Protein AF-F3LC02-F1 (afdb_monomer)

Solvent-accessible surface 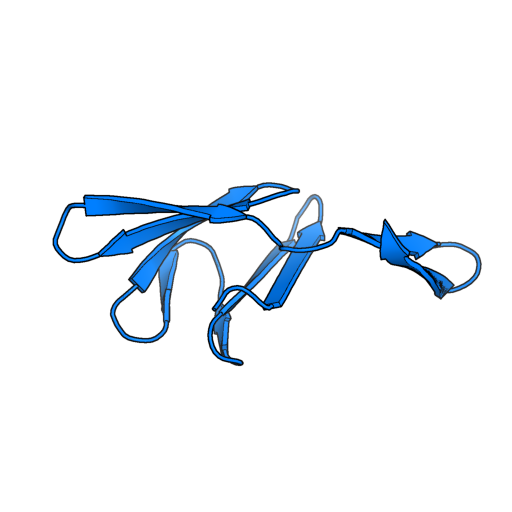area (backbone atoms only — not comparable to full-atom values): 4212 Å² total; per-residue (Å²): 100,65,74,49,70,50,77,49,98,90,51,57,41,35,28,40,76,86,41,81,40,39,68,79,36,71,53,95,78,31,34,27,69,41,81,52,91,63,33,38,35,31,36,44,96,93,40,81,44,80,49,58,51,91,56,51,78,46,69,41,87,88,79,65,49,77,47,80,92

Structure (mmCIF, N/CA/C/O backbone):
data_AF-F3LC02-F1
#
_entry.id   AF-F3LC02-F1
#
loop_
_atom_site.group_PDB
_atom_site.id
_atom_site.type_symbol
_atom_site.label_atom_id
_atom_site.label_alt_id
_atom_site.label_comp_id
_atom_site.label_asym_id
_atom_site.label_entity_id
_atom_site.label_seq_id
_atom_site.pdbx_PDB_ins_code
_atom_site.Cartn_x
_atom_site.Cartn_y
_atom_site.Cartn_z
_atom_site.occupancy
_atom_site.B_iso_or_equiv
_atom_site.auth_seq_id
_atom_site.auth_comp_id
_atom_site.auth_asym_id
_atom_site.auth_atom_id
_atom_site.pdbx_PDB_model_num
ATOM 1 N N . MET A 1 1 ? -9.121 -3.210 0.390 1.00 76.56 1 MET A N 1
ATOM 2 C CA . MET A 1 1 ? -8.382 -4.233 -0.374 1.00 76.56 1 MET A CA 1
ATOM 3 C C . MET A 1 1 ? -7.123 -3.600 -0.944 1.00 76.56 1 MET A C 1
ATOM 5 O O . MET A 1 1 ? -7.231 -2.558 -1.577 1.00 76.56 1 MET A O 1
ATOM 9 N N . LEU A 1 2 ? -5.946 -4.177 -0.683 1.00 82.56 2 LEU A N 1
ATOM 10 C CA . LEU A 1 2 ? -4.695 -3.768 -1.331 1.00 82.56 2 LEU A CA 1
ATOM 11 C C . LEU A 1 2 ? -4.591 -4.502 -2.669 1.00 82.56 2 LEU A C 1
ATOM 13 O O . LEU A 1 2 ? -4.618 -5.729 -2.679 1.00 82.56 2 LEU A O 1
ATOM 17 N N . GLN A 1 3 ? -4.489 -3.764 -3.770 1.00 86.75 3 GLN A N 1
ATOM 18 C CA . GLN A 1 3 ? -4.441 -4.346 -5.114 1.00 86.75 3 GLN A CA 1
ATOM 19 C C . GLN A 1 3 ? -3.018 -4.443 -5.657 1.00 86.75 3 GLN A C 1
ATOM 21 O O . GLN A 1 3 ? -2.659 -5.441 -6.274 1.00 86.75 3 GLN A O 1
ATOM 26 N N . SER A 1 4 ? -2.191 -3.419 -5.444 1.00 85.50 4 SER A N 1
ATOM 27 C CA . SER A 1 4 ? -0.832 -3.383 -5.997 1.00 85.50 4 SER A CA 1
ATOM 28 C C . SER A 1 4 ? 0.090 -2.488 -5.175 1.00 85.50 4 SER A C 1
ATOM 30 O O . SER A 1 4 ? -0.363 -1.555 -4.510 1.00 85.50 4 SER A O 1
ATOM 32 N N . ILE A 1 5 ? 1.395 -2.754 -5.252 1.00 88.19 5 ILE A N 1
ATOM 33 C CA . ILE A 1 5 ? 2.451 -1.881 -4.732 1.00 88.19 5 ILE A CA 1
ATOM 34 C C . ILE A 1 5 ? 3.449 -1.624 -5.856 1.00 88.19 5 ILE A C 1
ATOM 36 O O . ILE A 1 5 ? 4.010 -2.562 -6.418 1.00 88.19 5 ILE A O 1
ATOM 40 N N . PHE A 1 6 ? 3.728 -0.355 -6.127 1.00 87.06 6 PHE A N 1
ATOM 41 C CA . PHE A 1 6 ? 4.829 0.060 -6.985 1.00 87.06 6 PHE A CA 1
ATOM 42 C C . PHE A 1 6 ? 5.984 0.510 -6.093 1.00 87.06 6 PHE A C 1
ATOM 44 O O . PHE A 1 6 ? 5.914 1.545 -5.427 1.00 87.06 6 PHE A O 1
ATOM 51 N N . TYR A 1 7 ? 7.045 -0.296 -6.050 1.00 84.12 7 TYR A N 1
ATOM 52 C CA . TYR A 1 7 ? 8.186 -0.071 -5.165 1.00 84.12 7 TYR A CA 1
ATOM 53 C C . TYR A 1 7 ? 9.426 0.359 -5.959 1.00 84.12 7 TYR A C 1
ATOM 55 O O . TYR A 1 7 ? 10.197 -0.470 -6.441 1.00 84.12 7 TYR A O 1
ATOM 63 N N . GLY A 1 8 ? 9.624 1.670 -6.099 1.00 80.00 8 GLY A N 1
ATOM 64 C CA . GLY A 1 8 ? 10.838 2.268 -6.652 1.00 80.00 8 GLY A CA 1
ATOM 65 C C . GLY A 1 8 ? 11.773 2.808 -5.566 1.00 80.00 8 GLY A C 1
ATOM 66 O O . GLY A 1 8 ? 11.360 3.082 -4.441 1.00 80.00 8 GLY A O 1
ATOM 67 N N . VAL A 1 9 ? 13.048 3.013 -5.918 1.00 74.06 9 VAL A N 1
ATOM 68 C CA . VAL A 1 9 ? 14.065 3.581 -5.006 1.00 74.06 9 VAL A CA 1
ATOM 69 C C . VAL A 1 9 ? 13.701 5.008 -4.577 1.00 74.06 9 VAL A C 1
ATOM 71 O O . VAL A 1 9 ? 13.904 5.370 -3.424 1.00 74.06 9 VAL A O 1
ATOM 74 N N . LYS A 1 10 ? 13.139 5.805 -5.497 1.00 79.12 10 LYS A N 1
ATOM 75 C CA . LYS A 1 10 ? 12.752 7.206 -5.252 1.00 79.12 10 LYS A CA 1
ATOM 76 C C . LYS A 1 10 ? 11.247 7.412 -5.068 1.00 79.12 10 LYS A C 1
ATOM 78 O O . LYS A 1 10 ? 10.856 8.343 -4.381 1.00 79.12 10 LYS A O 1
ATOM 83 N N . ASN A 1 11 ? 10.420 6.544 -5.652 1.00 84.12 11 ASN A N 1
ATOM 84 C CA . ASN A 1 11 ? 8.964 6.674 -5.643 1.00 84.12 11 ASN A CA 1
ATOM 85 C C . ASN A 1 11 ? 8.327 5.368 -5.177 1.00 84.12 11 ASN A C 1
ATOM 87 O O . ASN A 1 11 ? 8.577 4.316 -5.766 1.00 84.12 11 ASN A O 1
ATOM 91 N N . LYS A 1 12 ? 7.487 5.451 -4.145 1.00 89.25 12 LYS A N 1
ATOM 92 C CA . LYS A 1 12 ? 6.6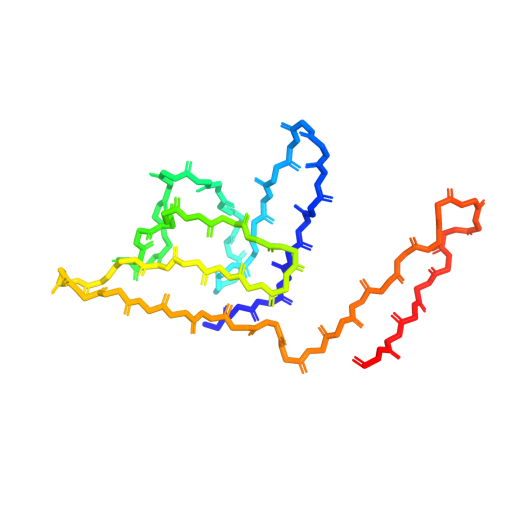83 4.334 -3.651 1.00 89.25 12 LYS A CA 1
ATOM 93 C C . LYS A 1 12 ? 5.217 4.732 -3.677 1.00 89.25 12 LYS A C 1
ATOM 95 O O . LYS A 1 12 ? 4.859 5.769 -3.122 1.00 89.25 12 LYS A O 1
ATOM 100 N N . THR A 1 13 ? 4.387 3.910 -4.301 1.00 92.44 13 THR A N 1
ATOM 101 C CA . THR A 1 13 ? 2.932 4.091 -4.333 1.00 92.44 13 THR A CA 1
ATOM 102 C C . THR A 1 13 ? 2.235 2.757 -4.107 1.00 92.44 13 THR A C 1
ATOM 104 O O . THR 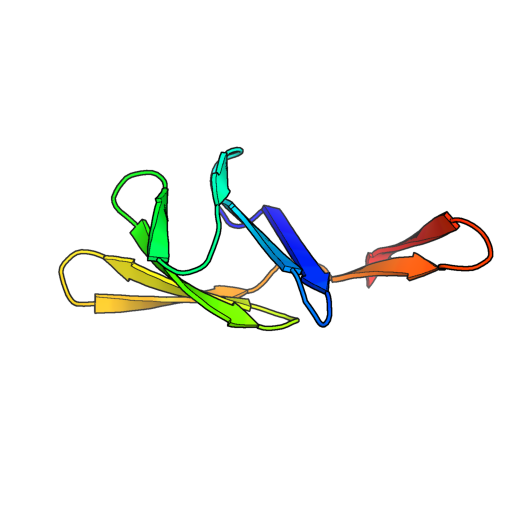A 1 13 ? 2.770 1.691 -4.416 1.00 92.44 13 THR A O 1
ATOM 107 N N .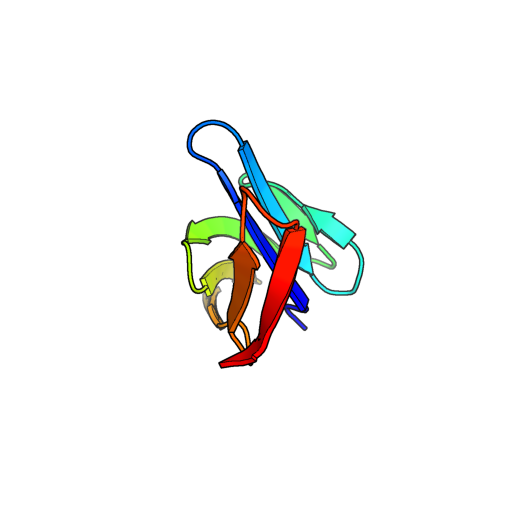 ALA A 1 14 ? 1.035 2.809 -3.544 1.00 90.44 14 ALA A N 1
ATOM 108 C CA . ALA A 1 14 ? 0.175 1.650 -3.360 1.00 90.44 14 ALA A CA 1
ATOM 109 C C . ALA A 1 14 ? -1.207 1.930 -3.950 1.00 90.44 14 ALA A C 1
ATOM 111 O O . ALA A 1 14 ? -1.657 3.073 -3.965 1.00 90.44 14 ALA A O 1
ATOM 112 N N . VAL A 1 15 ? -1.874 0.883 -4.428 1.00 90.44 15 VAL A N 1
ATOM 113 C CA . VAL A 1 15 ? -3.262 0.953 -4.893 1.00 90.44 15 VAL A CA 1
ATOM 114 C C . VAL A 1 15 ? -4.146 0.285 -3.851 1.00 90.44 15 VAL A C 1
ATOM 116 O O . VAL A 1 15 ? -4.053 -0.928 -3.646 1.00 90.44 15 VAL A O 1
ATOM 119 N N . ILE A 1 16 ? -4.963 1.084 -3.167 1.00 88.06 16 ILE A N 1
ATOM 120 C CA . ILE A 1 16 ? -5.852 0.644 -2.088 1.00 88.06 16 ILE A CA 1
ATOM 121 C C . ILE A 1 16 ? -7.274 1.062 -2.445 1.00 88.06 16 ILE A C 1
ATOM 123 O O . ILE A 1 16 ? -7.531 2.239 -2.673 1.00 88.06 16 ILE A O 1
ATOM 127 N N . ASN A 1 17 ? -8.195 0.100 -2.510 1.00 85.75 17 ASN A N 1
ATOM 128 C CA . ASN A 1 17 ? -9.578 0.317 -2.956 1.00 85.75 17 ASN A CA 1
ATOM 129 C C . ASN A 1 17 ? -9.673 1.058 -4.309 1.00 85.75 17 ASN A C 1
ATOM 131 O O . ASN A 1 17 ? -10.584 1.844 -4.540 1.00 85.75 17 ASN A O 1
ATOM 135 N N . GLY A 1 18 ? -8.712 0.831 -5.210 1.00 85.75 18 GLY A N 1
ATOM 136 C CA . GLY A 1 18 ? -8.646 1.492 -6.520 1.00 85.75 18 GLY A CA 1
ATOM 137 C C . GLY A 1 18 ? -8.058 2.907 -6.498 1.00 85.75 18 GLY A C 1
ATOM 138 O O . GLY A 1 18 ? -7.905 3.509 -7.557 1.00 85.75 18 GLY A O 1
ATOM 139 N N . LYS A 1 19 ? -7.678 3.434 -5.327 1.00 89.69 19 LYS A N 1
ATOM 140 C CA . LYS A 1 19 ? -7.009 4.733 -5.184 1.00 89.69 19 LYS A CA 1
ATOM 141 C C . LYS A 1 19 ? -5.499 4.555 -5.138 1.00 89.69 19 LYS A C 1
ATOM 143 O O . LYS A 1 19 ? -4.997 3.710 -4.399 1.00 89.69 19 LYS A O 1
ATOM 148 N N . ILE A 1 20 ? -4.782 5.374 -5.901 1.00 91.69 20 ILE A N 1
ATOM 149 C CA . ILE A 1 20 ? -3.321 5.463 -5.837 1.00 91.69 20 ILE A CA 1
ATOM 150 C C . ILE A 1 20 ? -2.964 6.378 -4.668 1.00 91.69 20 ILE A C 1
ATOM 152 O O . ILE A 1 20 ? -3.384 7.531 -4.650 1.00 91.69 20 ILE A O 1
ATOM 156 N N . VAL A 1 21 ? -2.191 5.866 -3.716 1.00 93.50 21 VAL A N 1
ATOM 157 C CA . VAL A 1 21 ? -1.793 6.585 -2.502 1.00 93.50 21 VAL A CA 1
ATOM 158 C C . VAL A 1 21 ? -0.299 6.452 -2.216 1.00 93.50 21 VAL A C 1
ATOM 160 O O . VAL A 1 21 ? 0.339 5.443 -2.547 1.00 93.50 21 VAL A O 1
ATOM 163 N N . LYS A 1 22 ? 0.260 7.480 -1.580 1.00 94.50 22 LYS A N 1
ATOM 164 C CA . LYS A 1 22 ? 1.644 7.569 -1.095 1.00 94.50 22 LYS A CA 1
ATOM 165 C C . LYS A 1 22 ? 1.705 7.494 0.430 1.00 94.50 22 LYS A C 1
ATOM 167 O O . LYS A 1 22 ? 0.700 7.619 1.125 1.00 94.50 22 LYS A O 1
ATOM 172 N N . GLU A 1 23 ? 2.907 7.291 0.962 1.00 94.44 23 GLU A N 1
ATOM 173 C CA . GLU A 1 23 ? 3.140 7.409 2.405 1.00 94.44 23 GLU A CA 1
ATOM 174 C C . GLU A 1 23 ? 2.712 8.804 2.896 1.00 94.44 23 GLU A C 1
ATOM 176 O O . GLU A 1 23 ? 3.113 9.818 2.329 1.00 94.44 23 GLU A O 1
ATOM 181 N N . GLY A 1 24 ? 1.880 8.843 3.936 1.00 94.50 24 GLY A N 1
ATOM 182 C CA . GLY A 1 24 ? 1.262 10.050 4.485 1.00 94.50 24 GLY A CA 1
ATOM 183 C C . GLY A 1 24 ? -0.146 10.351 3.958 1.00 94.50 24 GLY A C 1
ATOM 184 O O . GLY A 1 24 ? -0.837 11.166 4.563 1.00 94.50 24 GLY A O 1
ATOM 185 N N . GLU A 1 25 ? -0.599 9.692 2.888 1.00 95.31 25 GLU A N 1
ATOM 186 C CA . GLU A 1 25 ? -1.935 9.901 2.315 1.00 95.31 25 GLU A CA 1
ATOM 187 C C . GLU A 1 25 ? -2.968 8.909 2.866 1.00 95.31 25 GLU A C 1
ATOM 189 O O . GLU A 1 25 ? -2.628 7.834 3.369 1.00 95.31 25 GLU A O 1
ATOM 194 N N . SER A 1 26 ? -4.249 9.264 2.745 1.00 90.94 26 SER A N 1
ATOM 195 C CA . SER A 1 26 ? -5.367 8.444 3.220 1.00 90.94 26 SER A CA 1
ATOM 196 C C . SER A 1 26 ? -6.182 7.843 2.073 1.00 90.94 26 SER A C 1
ATOM 198 O O . SER A 1 26 ? -6.490 8.525 1.096 1.00 90.94 26 SER A O 1
ATOM 200 N N . ALA A 1 27 ? -6.611 6.589 2.232 1.00 87.44 27 ALA A N 1
ATOM 201 C CA . ALA A 1 27 ? -7.602 5.925 1.383 1.00 87.44 27 ALA A CA 1
ATOM 202 C C . ALA A 1 27 ? -8.760 5.408 2.248 1.00 87.44 27 ALA A C 1
ATOM 204 O O . ALA A 1 27 ? -8.568 4.475 3.017 1.00 87.44 27 ALA A O 1
ATOM 205 N N . ASP A 1 28 ? -9.953 5.999 2.122 1.00 82.44 28 ASP A N 1
ATOM 206 C CA . ASP A 1 28 ? -11.177 5.574 2.833 1.00 82.44 28 ASP A CA 1
ATOM 207 C C . ASP A 1 28 ? -10.945 5.369 4.347 1.00 82.44 28 ASP A C 1
ATOM 209 O O . ASP A 1 28 ? -11.084 4.269 4.876 1.00 82.44 28 ASP A O 1
ATOM 213 N N . ASP A 1 29 ? -10.505 6.434 5.026 1.00 87.56 29 ASP A N 1
ATOM 214 C CA . ASP A 1 29 ? -10.136 6.490 6.456 1.00 87.56 29 ASP A CA 1
ATOM 215 C C . ASP A 1 29 ? -8.877 5.711 6.879 1.00 87.56 29 ASP A C 1
ATOM 217 O O . ASP A 1 29 ? -8.496 5.738 8.054 1.00 87.56 29 ASP A O 1
ATOM 221 N N . LEU A 1 30 ? -8.194 5.041 5.948 1.00 89.56 30 LEU A N 1
ATOM 222 C CA . LEU A 1 30 ? -6.924 4.363 6.205 1.00 89.56 30 LEU A CA 1
ATOM 223 C C . LEU A 1 30 ? -5.759 5.294 5.884 1.00 89.56 30 LEU A C 1
ATOM 225 O O . LEU A 1 30 ? -5.516 5.589 4.716 1.00 89.56 30 LEU A O 1
ATOM 229 N N . LEU A 1 31 ? -4.998 5.700 6.897 1.00 94.00 31 LEU A N 1
ATOM 230 C CA . LEU A 1 31 ? -3.770 6.470 6.700 1.00 94.00 31 LEU A CA 1
ATOM 231 C C . LEU A 1 31 ? -2.616 5.533 6.329 1.00 94.00 31 LEU A C 1
ATOM 233 O O . LEU A 1 31 ? -2.239 4.663 7.118 1.00 94.00 31 LEU A O 1
ATOM 237 N N . LEU A 1 32 ? -2.012 5.724 5.159 1.00 94.50 32 LEU A N 1
ATOM 238 C CA . LEU A 1 32 ? -0.865 4.946 4.705 1.00 94.50 32 LEU A CA 1
ATOM 239 C C . LEU A 1 32 ? 0.419 5.430 5.383 1.00 94.50 32 LEU A C 1
ATOM 241 O O . LEU A 1 32 ? 0.998 6.439 5.003 1.00 94.50 32 LEU A O 1
ATOM 245 N N . LYS A 1 33 ? 0.901 4.697 6.390 1.00 95.69 33 LYS A N 1
ATOM 246 C CA . LYS A 1 33 ? 2.119 5.058 7.135 1.00 95.69 33 LYS A CA 1
ATOM 247 C C . LYS A 1 33 ? 3.395 4.669 6.403 1.00 95.69 33 LYS A C 1
ATOM 249 O O . LYS A 1 33 ? 4.381 5.392 6.477 1.00 95.69 33 LYS A O 1
ATOM 254 N N . LYS A 1 34 ? 3.411 3.485 5.782 1.00 95.12 34 LYS A N 1
ATOM 255 C CA . LYS A 1 34 ? 4.624 2.940 5.162 1.00 95.12 34 LYS A CA 1
ATOM 256 C C . LYS A 1 34 ? 4.306 1.974 4.033 1.00 95.12 34 LYS A C 1
ATOM 258 O O . LYS A 1 34 ? 3.427 1.123 4.173 1.00 95.12 34 LYS A O 1
ATOM 263 N N . ILE A 1 35 ? 5.080 2.050 2.960 1.00 92.44 35 ILE A N 1
ATOM 264 C CA . ILE A 1 35 ? 5.064 1.132 1.829 1.00 92.44 35 ILE A CA 1
ATOM 265 C C . ILE A 1 35 ? 6.341 0.295 1.890 1.00 92.44 35 ILE A C 1
ATOM 267 O O . ILE A 1 35 ? 7.466 0.802 1.826 1.00 92.44 35 ILE A O 1
ATOM 271 N N . GLN A 1 36 ? 6.166 -1.016 2.003 1.00 91.38 36 GLN A N 1
ATOM 272 C CA . GLN A 1 36 ? 7.230 -1.998 1.850 1.00 91.38 36 GLN A CA 1
ATOM 273 C C . GLN A 1 36 ? 7.022 -2.792 0.564 1.00 91.38 36 GLN A C 1
ATOM 275 O O . GLN A 1 36 ? 5.944 -2.796 -0.017 1.00 91.38 36 GLN A O 1
ATOM 280 N N . GLN A 1 37 ? 8.054 -3.509 0.130 1.00 86.06 37 GLN A N 1
ATOM 281 C CA . GLN A 1 37 ? 8.025 -4.238 -1.138 1.00 86.06 37 GLN A CA 1
ATOM 282 C C . GLN A 1 37 ? 6.904 -5.291 -1.223 1.00 86.06 37 GLN A C 1
ATOM 284 O O . GLN A 1 37 ? 6.446 -5.604 -2.314 1.00 86.06 37 GLN A O 1
ATOM 289 N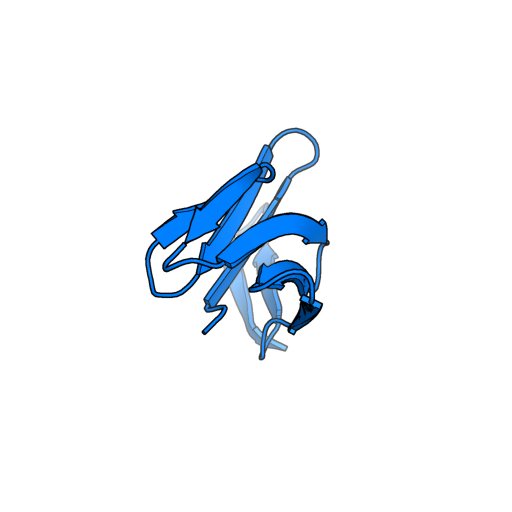 N . ARG A 1 38 ? 6.468 -5.853 -0.086 1.00 85.06 38 ARG A N 1
ATOM 290 C CA . ARG A 1 38 ? 5.468 -6.940 -0.038 1.00 85.06 38 ARG A CA 1
ATOM 291 C C . ARG A 1 38 ? 4.187 -6.593 0.718 1.00 85.06 38 ARG A C 1
ATOM 293 O O . ARG A 1 38 ? 3.248 -7.383 0.724 1.00 85.06 38 ARG A O 1
ATOM 300 N N . HIS A 1 39 ? 4.165 -5.459 1.407 1.00 90.62 39 HIS A N 1
ATOM 301 C CA . HIS A 1 39 ? 3.029 -5.059 2.224 1.00 90.62 39 HIS A CA 1
ATOM 302 C C . HIS A 1 39 ? 3.020 -3.556 2.461 1.00 90.62 39 HIS A C 1
ATOM 304 O O . HIS A 1 39 ? 4.041 -2.880 2.340 1.00 90.62 39 HIS A O 1
ATOM 310 N N . VAL A 1 40 ? 1.869 -3.053 2.881 1.00 92.50 40 VAL A N 1
ATOM 311 C CA . VAL A 1 40 ? 1.711 -1.696 3.394 1.00 92.50 40 VAL A CA 1
ATOM 312 C C . VAL A 1 40 ? 1.357 -1.725 4.874 1.00 92.50 40 VAL A C 1
ATOM 314 O O . VAL A 1 40 ? 0.775 -2.690 5.379 1.00 92.50 40 VAL A O 1
ATOM 317 N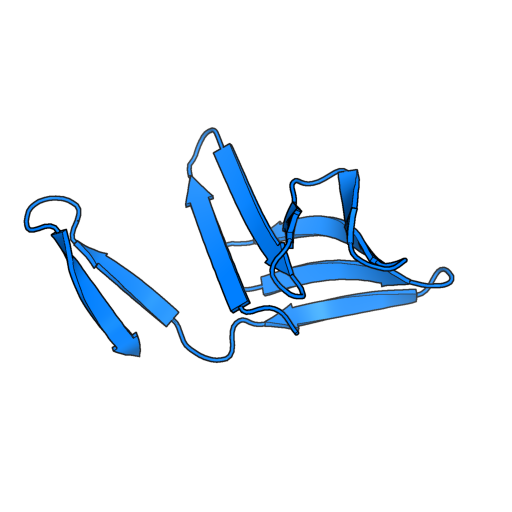 N . ILE A 1 41 ? 1.721 -0.656 5.571 1.00 94.62 41 ILE A N 1
ATOM 318 C CA . ILE A 1 41 ? 1.339 -0.399 6.956 1.00 94.62 41 ILE A CA 1
ATOM 319 C C . ILE A 1 41 ? 0.336 0.749 6.944 1.00 94.62 41 ILE A C 1
ATOM 321 O O . ILE A 1 41 ? 0.676 1.859 6.534 1.00 94.62 41 ILE A O 1
ATOM 325 N N . LEU A 1 42 ? -0.882 0.471 7.398 1.00 93.56 42 LEU A N 1
ATOM 326 C CA . LEU A 1 42 ? -1.973 1.434 7.506 1.00 93.56 42 LEU A CA 1
ATOM 327 C C . LEU A 1 42 ? -2.286 1.726 8.971 1.00 93.56 42 LEU A C 1
ATOM 329 O O . LEU A 1 42 ? -2.087 0.874 9.837 1.00 93.56 42 LEU A O 1
ATOM 333 N N . GLU A 1 43 ? -2.824 2.907 9.238 1.00 93.31 43 GLU A N 1
ATOM 334 C CA . GLU A 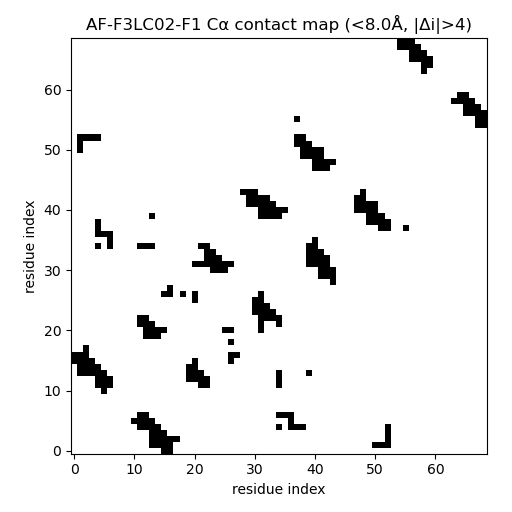1 43 ? -3.415 3.277 10.519 1.00 93.31 43 GLU A CA 1
ATOM 335 C C . GLU A 1 43 ? -4.913 3.535 10.341 1.00 93.31 43 GLU A C 1
ATOM 337 O O . GLU A 1 43 ? -5.324 4.280 9.454 1.00 93.31 43 GLU A O 1
ATOM 342 N N . TYR A 1 44 ? -5.725 2.919 11.198 1.00 90.81 44 TYR A N 1
ATOM 343 C CA . TYR A 1 44 ? -7.172 3.105 11.259 1.00 90.81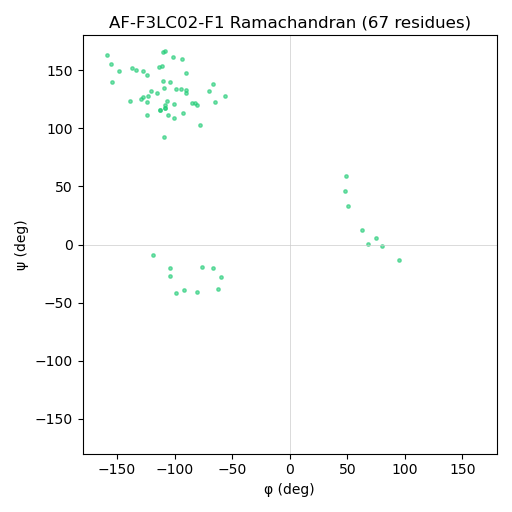 44 TYR A CA 1
ATOM 34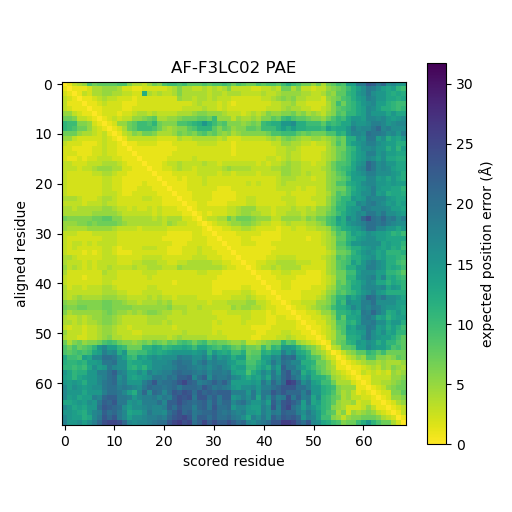4 C C . TYR A 1 44 ? -7.610 3.164 12.716 1.00 90.81 44 TYR A C 1
ATOM 346 O O . TYR A 1 44 ? -7.334 2.238 13.479 1.00 90.81 44 TYR A O 1
ATOM 354 N N . LYS A 1 45 ? -8.290 4.241 13.130 1.00 89.75 45 LYS A N 1
ATOM 355 C CA . LYS A 1 45 ? -8.775 4.414 14.517 1.00 89.75 45 LYS A CA 1
ATOM 356 C C . LYS A 1 45 ? -7.692 4.117 15.577 1.00 89.75 45 LYS A C 1
ATOM 358 O O . LYS A 1 45 ? -7.941 3.398 16.542 1.00 89.75 45 LYS A O 1
ATOM 363 N N . LYS A 1 46 ? -6.478 4.650 15.374 1.00 89.31 46 LYS A N 1
ATOM 364 C CA . LYS A 1 46 ? -5.275 4.432 16.214 1.00 89.31 46 LYS A CA 1
ATOM 365 C C . LYS A 1 46 ? -4.763 2.981 16.276 1.00 89.31 46 LYS A C 1
ATOM 367 O O . LYS A 1 46 ? -3.923 2.667 17.115 1.00 89.31 46 LYS A O 1
ATOM 372 N N . LYS A 1 47 ? -5.246 2.088 15.408 1.00 91.19 47 LYS A N 1
ATOM 373 C CA . LYS A 1 47 ? -4.730 0.723 15.253 1.00 91.19 47 LYS A CA 1
ATOM 374 C C . LYS A 1 47 ? -3.892 0.616 13.990 1.00 91.19 47 LYS A C 1
ATOM 376 O O . LYS A 1 47 ? -4.271 1.134 12.943 1.00 91.19 47 LYS A O 1
ATOM 381 N N . THR A 1 48 ? -2.792 -0.117 14.088 1.00 93.31 48 THR A N 1
ATOM 382 C CA . THR A 1 48 ? -1.917 -0.418 12.955 1.00 93.31 48 THR A CA 1
ATOM 383 C C . THR A 1 48 ? -2.361 -1.707 12.274 1.00 93.31 48 THR A C 1
ATOM 385 O O . THR A 1 48 ? -2.533 -2.732 12.931 1.00 93.31 48 THR A O 1
ATOM 388 N N . ILE A 1 49 ? -2.505 -1.668 10.953 1.00 91.00 49 ILE A N 1
ATOM 389 C CA . ILE A 1 49 ? -2.910 -2.798 10.115 1.00 91.00 49 ILE A CA 1
ATOM 390 C C . ILE A 1 49 ? -1.799 -3.061 9.098 1.00 91.00 49 ILE A C 1
ATOM 392 O O . ILE A 1 49 ? -1.327 -2.140 8.432 1.00 91.00 49 ILE A O 1
ATOM 396 N N . LYS A 1 50 ? -1.387 -4.323 8.956 1.00 91.81 50 LYS A N 1
ATOM 397 C CA . LYS A 1 50 ? -0.493 -4.759 7.876 1.00 91.81 50 LYS A CA 1
ATOM 398 C C . LYS A 1 50 ? -1.313 -5.433 6.787 1.00 91.81 50 LYS A C 1
ATOM 400 O O . LYS A 1 50 ? -1.976 -6.431 7.051 1.00 91.81 50 LYS A O 1
ATOM 405 N N . LEU A 1 51 ? -1.245 -4.894 5.576 1.00 87.00 51 LEU A N 1
ATOM 406 C CA . LEU A 1 51 ? -1.905 -5.449 4.397 1.00 87.00 51 LEU A CA 1
ATOM 407 C C . LEU A 1 51 ? -0.850 -5.953 3.424 1.00 87.00 51 LEU A C 1
ATOM 409 O O . LEU A 1 51 ? -0.047 -5.172 2.919 1.00 87.00 51 LEU A O 1
ATOM 413 N N . TYR A 1 52 ? -0.852 -7.259 3.192 1.00 86.38 52 TYR A N 1
ATOM 414 C CA . TYR A 1 52 ? 0.029 -7.924 2.238 1.00 86.38 52 TYR A CA 1
ATOM 415 C C . TYR A 1 52 ? -0.636 -7.971 0.867 1.00 86.38 52 TYR A C 1
ATOM 417 O O . TYR A 1 52 ? -1.862 -8.056 0.774 1.00 86.38 52 TYR A O 1
ATOM 425 N N . ILE A 1 53 ? 0.167 -7.908 -0.194 1.00 79.25 53 ILE A N 1
ATOM 426 C CA . ILE A 1 53 ? -0.344 -8.188 -1.538 1.00 79.25 53 ILE A CA 1
ATOM 427 C C . ILE A 1 53 ? -0.638 -9.688 -1.595 1.00 79.25 53 ILE A C 1
ATOM 429 O O . ILE A 1 53 ? 0.191 -10.489 -1.164 1.00 79.25 53 ILE A O 1
ATOM 433 N N . SER A 1 54 ? -1.811 -10.066 -2.095 1.00 65.75 54 SER A N 1
ATOM 434 C CA . SER A 1 54 ? -2.233 -11.468 -2.179 1.00 65.75 54 SER A CA 1
ATOM 435 C C . SER A 1 54 ? -1.402 -12.305 -3.158 1.00 65.75 54 SER A C 1
ATOM 437 O O . SER A 1 54 ? -1.397 -13.523 -3.035 1.00 65.75 54 SER A O 1
ATOM 439 N N . LYS A 1 55 ? -0.710 -11.663 -4.107 1.00 62.03 55 LYS A N 1
ATOM 440 C CA . LYS A 1 55 ? 0.189 -12.266 -5.102 1.00 62.03 55 LYS A CA 1
ATOM 441 C C . LYS A 1 55 ? 1.313 -11.295 -5.444 1.00 62.03 55 LYS A C 1
ATOM 443 O O . LYS A 1 55 ? 1.092 -10.080 -5.401 1.00 62.03 55 LYS A O 1
ATOM 448 N N . LYS A 1 56 ? 2.504 -11.782 -5.796 1.00 56.28 56 LYS A N 1
ATOM 449 C CA . LYS A 1 56 ? 3.544 -10.891 -6.333 1.00 56.28 56 LYS A CA 1
ATOM 450 C C . LYS A 1 56 ? 3.417 -10.809 -7.845 1.00 56.28 56 LYS A C 1
ATOM 452 O O . LYS A 1 56 ? 3.346 -11.830 -8.510 1.00 56.28 56 LYS A O 1
ATOM 457 N N . ILE A 1 57 ? 3.456 -9.588 -8.370 1.00 56.12 57 ILE A N 1
ATOM 458 C CA . ILE A 1 57 ? 3.564 -9.334 -9.806 1.00 56.12 57 ILE A CA 1
ATOM 459 C C . ILE A 1 57 ? 4.976 -8.811 -10.063 1.00 56.12 57 ILE A C 1
ATOM 461 O O . ILE A 1 57 ? 5.360 -7.765 -9.529 1.00 56.12 57 ILE A O 1
ATOM 465 N N . TYR A 1 58 ? 5.756 -9.554 -10.839 1.00 56.31 58 TYR A N 1
ATOM 466 C CA . TYR A 1 58 ? 7.078 -9.144 -11.296 1.00 56.31 58 TYR A CA 1
ATOM 467 C C . TYR A 1 58 ? 6.971 -8.602 -12.716 1.00 56.31 58 TYR A C 1
ATOM 469 O O . TYR A 1 58 ? 6.332 -9.215 -13.564 1.00 56.31 58 TYR A O 1
ATOM 477 N N . ILE A 1 59 ? 7.603 -7.455 -12.957 1.00 55.06 59 ILE A N 1
ATOM 478 C CA . ILE A 1 59 ? 7.740 -6.872 -14.291 1.00 55.06 59 ILE A CA 1
ATOM 479 C C . ILE A 1 59 ? 9.220 -6.930 -14.649 1.00 55.06 59 ILE A C 1
ATOM 481 O O . ILE A 1 59 ? 10.044 -6.291 -13.979 1.00 55.06 59 ILE A O 1
ATOM 485 N N . ASP A 1 60 ? 9.552 -7.700 -15.678 1.00 58.84 60 ASP A N 1
ATOM 486 C CA . ASP A 1 60 ? 10.885 -7.701 -16.262 1.00 58.84 60 ASP A CA 1
ATOM 487 C C . ASP A 1 60 ? 11.154 -6.324 -16.886 1.00 58.84 60 ASP A C 1
ATOM 489 O O . ASP A 1 60 ? 10.391 -5.825 -17.712 1.00 58.84 60 ASP A O 1
ATOM 493 N N . LYS A 1 61 ? 12.227 -5.658 -16.453 1.00 58.94 61 LYS A N 1
ATOM 494 C CA . LYS A 1 61 ? 12.541 -4.290 -16.897 1.00 58.94 61 LYS A CA 1
ATOM 495 C C . LYS A 1 61 ? 13.131 -4.220 -18.306 1.00 58.94 61 LYS A C 1
ATOM 497 O O . LYS A 1 61 ? 13.152 -3.130 -18.870 1.00 58.94 61 LYS A O 1
ATOM 502 N N . ALA A 1 62 ? 13.658 -5.323 -18.828 1.00 69.88 62 ALA A N 1
ATOM 503 C CA . ALA A 1 62 ? 14.260 -5.405 -20.152 1.00 69.88 62 ALA A CA 1
ATOM 504 C C . ALA A 1 62 ? 13.232 -5.828 -21.209 1.00 69.88 62 ALA A C 1
ATOM 506 O O . ALA A 1 62 ? 13.246 -5.286 -22.312 1.00 69.88 62 ALA A O 1
ATOM 507 N N . THR A 1 63 ? 12.332 -6.754 -20.869 1.00 72.69 63 THR A N 1
ATOM 508 C CA . THR A 1 63 ? 11.340 -7.305 -21.808 1.00 72.69 63 THR A CA 1
ATOM 509 C C . THR A 1 63 ? 9.933 -6.746 -21.606 1.00 72.69 63 THR A C 1
ATOM 511 O O . THR A 1 63 ? 9.115 -6.799 -22.520 1.00 72.69 63 THR A O 1
ATOM 514 N N . GLY A 1 64 ? 9.636 -6.183 -20.431 1.00 69.50 64 GLY A N 1
ATOM 515 C CA . GLY A 1 64 ? 8.284 -5.769 -20.054 1.00 69.50 64 GLY A CA 1
ATOM 516 C C . GLY A 1 64 ? 7.364 -6.937 -19.688 1.00 69.50 64 GLY A C 1
ATOM 517 O O . GLY A 1 64 ? 6.175 -6.713 -19.464 1.00 69.50 64 GLY A O 1
ATOM 518 N N . GLU A 1 65 ? 7.881 -8.168 -19.627 1.00 63.16 65 GLU A N 1
ATOM 519 C CA . GLU A 1 65 ? 7.084 -9.351 -19.307 1.00 63.16 65 GLU A CA 1
ATOM 520 C C . GLU A 1 65 ? 6.576 -9.319 -17.865 1.00 63.16 65 GLU A C 1
ATOM 522 O O . GLU A 1 65 ? 7.293 -8.954 -16.930 1.00 63.16 65 GLU A O 1
ATOM 527 N N . ILE A 1 66 ? 5.315 -9.719 -17.697 1.00 65.94 66 ILE A N 1
ATOM 528 C CA . ILE A 1 66 ? 4.626 -9.753 -16.411 1.00 65.94 66 ILE A CA 1
ATOM 529 C C . ILE A 1 66 ? 4.500 -11.211 -15.972 1.00 65.94 66 ILE A C 1
ATOM 531 O O . ILE A 1 66 ? 3.930 -12.025 -16.696 1.00 65.94 66 ILE A O 1
ATOM 535 N N . SER A 1 67 ? 5.003 -11.535 -14.782 1.00 61.53 67 SER A N 1
ATOM 536 C CA . SER A 1 67 ? 4.859 -12.860 -14.165 1.00 61.53 67 SER A CA 1
ATOM 537 C C . SER A 1 67 ? 4.214 -12.767 -12.783 1.00 61.53 67 SER A C 1
ATOM 539 O O . SER A 1 67 ? 4.410 -11.791 -12.053 1.00 61.53 67 SER A O 1
ATOM 541 N N . GLU A 1 68 ? 3.423 -13.784 -12.440 1.00 53.28 68 GLU A N 1
ATOM 542 C CA . GLU A 1 68 ? 2.758 -13.918 -11.141 1.00 53.28 68 GLU A CA 1
ATOM 543 C C . GLU A 1 68 ? 3.391 -15.054 -10.326 1.00 53.28 68 GLU A C 1
ATOM 545 O O . GLU A 1 68 ? 3.607 -16.145 -10.855 1.00 53.28 68 GLU A O 1
ATOM 550 N N . GLU A 1 69 ? 3.647 -14.794 -9.039 1.00 55.81 69 GLU A N 1
ATOM 551 C CA . GLU A 1 69 ? 4.006 -15.789 -8.010 1.00 55.81 69 GLU A CA 1
ATOM 552 C C . GLU A 1 69 ? 2.940 -15.813 -6.903 1.00 55.81 69 GLU A C 1
ATOM 554 O O . GLU A 1 69 ? 2.584 -14.715 -6.389 1.00 55.81 69 GLU A O 1
#

pLDDT: mean 82.49, std 12.74, range [53.28, 95.69]

Nearest PDB structures (foldseek):
  8fnn-assembly1_A  TM=8.433E-01  e=5.458E+00  Homo sapiens
  6puy-assembly1_C  TM=7.349E-01  e=6.112E+00  Saccharolobus solfataricus P2
  8cbu-assembly1_C  TM=6.732E-01  e=5.458E+00  Human immunodeficiency virus 1
  6so0-assembly1_A  TM=4.169E-01  e=1.571E+00  Homo sapiens
  6ha8-assembly1_G  TM=4.007E-01  e=8.111E+00  Bacillus subtilis subsp. subtilis str. 168

Secondary structure (DSSP, 8-state):
-EEEEEE-SS-EEEEETTEEE-TT-EETTEEEEEE-SSEEEEEETTEEEEEE-SS-EEE-TTT--EEE-

Radius of gyration: 12.57 Å; Cα contacts (8 Å, |Δi|>4): 136; chains: 1; bounding box: 25×26×38 Å

Sequence (69 aa):
MLQSIFYGVKNKTAVINGKIVKEGESADDLLLKKIQQRHVILEYKKKTIKLYISKKIYIDKATGEISEE

Mean predicted aligned error: 7.31 Å

Foldseek 3Di:
DWADWDDDPVDTWTQDPNDIDDQQDDDPQWHFPDDDPFWTWTAHPNDIDIGGHPWDWDQDPVPRDIDID